Protein AF-A0AAD7U095-F1 (afdb_monomer)

Mean predicted aligned error: 18.71 Å

Secondary structure (DSSP, 8-state):
--------------------------------TTHHHHHHHHHHHHHHHHHHHHT--S------S-HHHHHHHHHHHHHHHHHIIIIIIHHHHHHHHHHHHHTTTTSTTHHHHHHHHT---HHHHHHHHHHHHHHHHHHHHHHHHHHTT-

Foldseek 3Di:
DDDDDDDDDDDDDDDDDDDDDDPDDDDDDPPPPCPVVVVVVVVVVVVVVVVLCVVPVDDPDDDPDDPVVSVVVVVVVVVVVCCCVVPVPVCVVCVVVCVCVVLVCVPPCNVVSVCVVPDDDPVVVVVVVVVVVVVVVVVVVVVVVVVVVD

Structure (mmC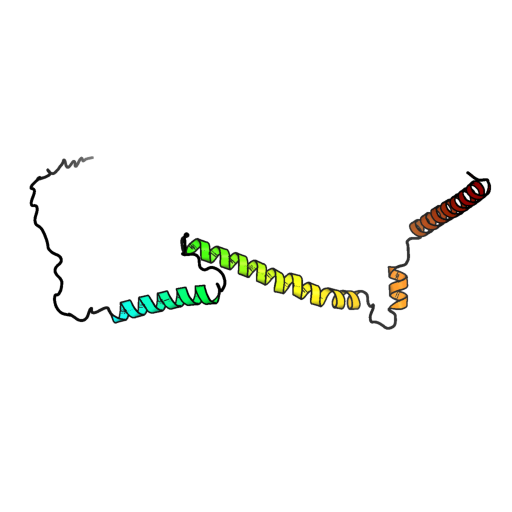IF, N/CA/C/O backbone):
data_AF-A0AAD7U095-F1
#
_entry.id   AF-A0AAD7U095-F1
#
loop_
_atom_site.group_PDB
_atom_site.id
_atom_site.type_symbol
_atom_site.label_atom_id
_atom_site.label_alt_id
_atom_site.label_comp_id
_atom_site.label_asym_id
_atom_site.label_entity_id
_atom_site.label_seq_id
_atom_site.pdbx_PDB_ins_code
_atom_site.Cartn_x
_atom_site.Cartn_y
_atom_site.Cartn_z
_atom_site.occupancy
_atom_site.B_iso_or_equiv
_atom_site.auth_seq_id
_atom_site.auth_comp_id
_atom_site.auth_asym_id
_atom_site.auth_atom_id
_atom_site.pdbx_PDB_model_num
ATOM 1 N N . MET A 1 1 ? 81.884 6.660 -28.054 1.00 41.03 1 MET A N 1
ATOM 2 C CA . MET A 1 1 ? 81.226 6.129 -29.265 1.00 41.03 1 MET A CA 1
ATOM 3 C C . MET A 1 1 ? 80.134 7.134 -29.591 1.00 41.03 1 MET A C 1
ATOM 5 O O . MET A 1 1 ? 79.245 7.294 -28.772 1.00 41.03 1 MET A O 1
ATOM 9 N N . SER A 1 2 ? 80.414 8.108 -30.464 1.00 39.69 2 SER A N 1
ATOM 10 C CA . SER A 1 2 ? 80.116 8.034 -31.914 1.00 39.69 2 SER A CA 1
ATOM 11 C C . SER A 1 2 ? 78.602 7.908 -32.127 1.00 39.69 2 SER A C 1
ATOM 13 O O . SER A 1 2 ? 78.025 6.976 -31.591 1.00 39.69 2 SER A O 1
ATOM 15 N N . SER A 1 3 ? 77.860 8.739 -32.852 1.00 39.06 3 SER A N 1
ATOM 16 C CA . SER A 1 3 ? 78.096 9.885 -33.742 1.00 39.06 3 SER A CA 1
ATOM 17 C C . SER A 1 3 ? 76.722 10.580 -33.873 1.00 39.06 3 SER A C 1
ATOM 19 O O . SER A 1 3 ? 75.703 9.901 -33.861 1.00 39.06 3 SER A O 1
ATOM 21 N N . SER A 1 4 ? 76.604 11.905 -33.773 1.00 41.06 4 SER A N 1
ATOM 22 C CA . SER A 1 4 ? 76.484 12.853 -34.899 1.00 41.06 4 SER A CA 1
ATOM 23 C C . SER A 1 4 ? 75.843 12.309 -36.185 1.00 41.06 4 SER A C 1
ATOM 25 O O . SER A 1 4 ? 76.449 11.482 -36.864 1.00 41.06 4 SER A O 1
ATOM 27 N N . LEU A 1 5 ? 74.683 12.865 -36.556 1.00 40.22 5 LEU A N 1
ATOM 28 C CA . LEU A 1 5 ? 74.339 13.180 -37.947 1.00 40.22 5 LEU A CA 1
ATOM 29 C C . LEU A 1 5 ? 73.278 14.290 -37.974 1.00 40.22 5 LEU A C 1
ATOM 31 O O . LEU A 1 5 ? 72.094 14.074 -37.734 1.00 40.22 5 LEU A O 1
ATOM 35 N N . ALA A 1 6 ? 73.771 15.503 -38.212 1.00 45.62 6 ALA A N 1
ATOM 36 C CA . ALA A 1 6 ? 73.001 16.666 -38.617 1.00 45.62 6 ALA A CA 1
ATOM 37 C C . ALA A 1 6 ? 72.476 16.489 -40.049 1.00 45.62 6 ALA A C 1
ATOM 39 O O . ALA A 1 6 ? 73.161 15.880 -40.869 1.00 45.62 6 ALA A O 1
ATOM 40 N N . LEU A 1 7 ? 71.342 17.112 -40.373 1.00 35.00 7 LEU A N 1
ATOM 41 C CA . LEU A 1 7 ? 71.114 17.636 -41.717 1.00 35.00 7 LEU A CA 1
ATOM 42 C C . LEU A 1 7 ? 70.319 18.947 -41.626 1.00 35.00 7 LEU A C 1
ATOM 44 O O . LEU A 1 7 ? 69.236 19.006 -41.050 1.00 35.00 7 LEU A O 1
ATOM 48 N N . GLU A 1 8 ? 70.948 19.987 -42.159 1.00 46.91 8 GLU A N 1
ATOM 49 C CA . GLU A 1 8 ? 70.484 21.365 -42.316 1.00 46.91 8 GLU A CA 1
ATOM 50 C C . GLU A 1 8 ? 69.604 21.517 -43.595 1.00 46.91 8 GLU A C 1
ATOM 52 O O . GLU A 1 8 ? 69.350 20.521 -44.281 1.00 46.91 8 GLU A O 1
ATOM 57 N N . PRO A 1 9 ? 69.078 22.722 -43.904 1.00 49.91 9 PRO A N 1
ATOM 58 C CA . PRO A 1 9 ? 67.786 22.944 -44.550 1.00 49.91 9 PRO A CA 1
ATOM 59 C C . PRO A 1 9 ? 67.842 22.994 -46.082 1.00 49.91 9 PRO A C 1
ATOM 61 O O . PRO A 1 9 ? 68.830 23.408 -46.683 1.00 49.91 9 PRO A O 1
ATOM 64 N N . ALA A 1 10 ? 66.714 22.668 -46.718 1.00 36.50 10 ALA A N 1
ATOM 65 C CA . ALA A 1 10 ? 66.513 22.840 -48.154 1.00 36.50 10 ALA A CA 1
ATOM 66 C C . ALA A 1 10 ? 65.409 23.876 -48.428 1.00 36.50 10 ALA A C 1
ATOM 68 O O . ALA A 1 10 ? 64.218 23.582 -48.425 1.00 36.50 10 ALA A O 1
ATOM 69 N N . THR A 1 11 ? 65.860 25.117 -48.602 1.00 36.38 11 THR A N 1
ATOM 70 C CA . THR A 1 11 ? 65.559 26.020 -49.724 1.00 36.38 11 THR A CA 1
ATOM 71 C C . THR A 1 11 ? 64.181 25.912 -50.393 1.00 36.38 11 THR A C 1
ATOM 73 O O . THR A 1 11 ? 63.912 25.010 -51.183 1.00 36.38 11 THR A O 1
ATOM 76 N N . ALA A 1 12 ? 63.359 26.942 -50.187 1.00 45.53 12 ALA A N 1
ATOM 77 C CA . ALA A 1 12 ? 62.222 27.261 -51.046 1.00 45.53 12 ALA A CA 1
ATOM 78 C C . ALA A 1 12 ? 62.678 27.784 -52.422 1.00 45.53 12 ALA A C 1
ATOM 80 O O . ALA A 1 12 ? 63.640 28.552 -52.494 1.00 45.53 12 ALA A O 1
ATOM 81 N N . PRO A 1 13 ? 61.908 27.519 -53.488 1.00 40.22 13 PRO A N 1
ATOM 82 C CA . PRO A 1 13 ? 61.787 28.458 -54.589 1.00 40.22 13 PRO A CA 1
ATOM 83 C C . PRO A 1 13 ? 60.356 29.005 -54.674 1.00 40.22 13 PRO A C 1
ATOM 85 O O . PRO A 1 13 ? 59.386 28.284 -54.892 1.00 40.22 13 PRO A O 1
ATOM 88 N N . SER A 1 14 ? 60.256 30.325 -54.527 1.00 41.84 14 SER A N 1
ATOM 89 C CA . SER A 1 14 ? 59.138 31.127 -55.017 1.00 41.84 14 SER A CA 1
ATOM 90 C C . SER A 1 14 ? 59.163 31.134 -56.548 1.00 41.84 14 SER A C 1
ATOM 92 O O . SER A 1 14 ? 60.175 31.510 -57.137 1.00 41.84 14 SER A O 1
ATOM 94 N N . ALA A 1 15 ? 58.058 30.751 -57.189 1.00 39.41 15 ALA A N 1
ATOM 95 C CA . ALA A 1 15 ? 57.738 31.170 -58.551 1.00 39.41 15 ALA A CA 1
ATOM 96 C C . ALA A 1 15 ? 56.224 31.076 -58.782 1.00 39.41 15 ALA A C 1
ATOM 98 O O . ALA A 1 15 ? 55.635 30.005 -58.905 1.00 39.41 15 ALA A O 1
ATOM 99 N N . SER A 1 16 ? 55.614 32.250 -58.828 1.00 47.84 16 SER A N 1
ATOM 100 C CA . SER A 1 16 ? 54.257 32.547 -59.261 1.00 47.84 16 SER A CA 1
ATOM 101 C C . SER A 1 16 ? 53.933 31.988 -60.650 1.00 47.84 16 SER A C 1
ATOM 103 O O . SER A 1 16 ? 54.620 32.292 -61.622 1.00 47.84 16 SER A O 1
ATOM 105 N N . LYS A 1 17 ? 52.805 31.277 -60.769 1.00 43.00 17 LYS A N 1
ATOM 106 C CA . LYS A 1 17 ? 51.984 31.242 -61.989 1.00 43.00 17 LYS A CA 1
ATOM 107 C C . LYS A 1 17 ? 50.509 31.232 -61.599 1.00 43.00 17 LYS A C 1
ATOM 109 O O . LYS A 1 17 ? 49.955 30.210 -61.215 1.00 43.00 17 LYS A O 1
ATOM 114 N N . THR A 1 18 ? 49.891 32.402 -61.705 1.00 49.12 18 THR A N 1
ATOM 115 C CA . THR A 1 18 ? 48.459 32.539 -61.974 1.00 49.12 18 THR A CA 1
ATOM 116 C C . THR A 1 18 ? 48.136 31.763 -63.243 1.00 49.12 18 THR A C 1
ATOM 118 O O . THR A 1 18 ? 48.700 32.067 -64.294 1.00 49.12 18 THR A O 1
ATOM 121 N N . LEU A 1 19 ? 47.259 30.772 -63.143 1.00 44.34 19 LEU A N 1
ATOM 122 C CA . LEU A 1 19 ? 46.620 30.149 -64.292 1.00 44.34 19 LEU A CA 1
ATOM 123 C C . LEU A 1 19 ? 45.206 29.758 -63.878 1.00 44.34 19 LEU A C 1
ATOM 125 O O . LEU A 1 19 ? 44.992 28.816 -63.118 1.00 44.34 19 LEU A O 1
ATOM 129 N N . ASP A 1 20 ? 44.271 30.564 -64.365 1.00 47.88 20 ASP A N 1
ATOM 130 C CA . ASP A 1 20 ? 42.849 30.286 -64.434 1.00 47.88 20 ASP A CA 1
ATOM 131 C C . ASP A 1 20 ? 42.610 28.862 -64.942 1.00 47.88 20 ASP A C 1
ATOM 133 O O . ASP A 1 20 ? 42.987 28.520 -66.065 1.00 47.88 20 ASP A O 1
ATOM 137 N N . VAL A 1 21 ? 41.950 28.031 -64.136 1.00 49.59 21 VAL A N 1
ATOM 138 C CA . VAL A 1 21 ? 41.346 26.794 -64.631 1.00 49.59 21 VAL A CA 1
ATOM 139 C C . VAL A 1 21 ? 39.851 26.911 -64.440 1.00 49.59 21 VAL A C 1
ATOM 141 O O . VAL A 1 21 ? 39.294 26.792 -63.350 1.00 49.59 21 VAL A O 1
ATOM 144 N N . ALA A 1 22 ? 39.245 27.231 -65.574 1.00 37.59 22 ALA A N 1
ATOM 145 C CA . ALA A 1 22 ? 37.835 27.195 -65.849 1.00 37.59 22 ALA A CA 1
ATOM 146 C C . ALA A 1 22 ? 37.158 25.965 -65.236 1.00 37.59 22 ALA A C 1
ATOM 148 O O . ALA A 1 22 ? 37.674 24.850 -65.265 1.00 37.59 22 ALA A O 1
ATOM 149 N N . ARG A 1 23 ? 35.931 26.200 -64.778 1.00 51.12 23 ARG A N 1
ATOM 150 C CA . ARG A 1 23 ? 34.860 25.220 -64.626 1.00 51.12 23 ARG A CA 1
ATOM 151 C C . ARG A 1 23 ? 34.755 24.372 -65.906 1.00 51.12 23 ARG A C 1
ATOM 153 O O . ARG A 1 23 ? 34.020 24.734 -66.823 1.00 51.12 23 ARG A O 1
ATOM 160 N N . SER A 1 24 ? 35.498 23.269 -65.987 1.00 41.22 24 SER A N 1
ATOM 161 C CA . SER A 1 24 ? 35.331 22.265 -67.033 1.00 41.22 24 SER A CA 1
ATOM 162 C C . SER A 1 24 ? 34.174 21.360 -66.644 1.00 41.22 24 SER A C 1
ATOM 164 O O . SER A 1 24 ? 34.289 20.350 -65.957 1.00 41.22 24 SER A O 1
ATOM 166 N N . SER A 1 25 ? 33.005 21.781 -67.101 1.00 48.66 25 SER A N 1
ATOM 167 C CA . SER A 1 25 ? 31.917 20.854 -67.353 1.00 48.66 25 SER A CA 1
ATOM 168 C C . SER A 1 25 ? 32.401 19.810 -68.369 1.00 48.66 25 SER A C 1
ATOM 170 O O . SER A 1 25 ? 33.034 20.167 -69.363 1.00 48.66 25 SER A O 1
ATOM 172 N N . THR A 1 26 ? 32.042 18.552 -68.110 1.00 49.00 26 THR A N 1
ATOM 173 C CA . THR A 1 26 ? 31.988 17.403 -69.032 1.00 49.00 26 THR A CA 1
ATOM 174 C C . THR A 1 26 ? 33.308 16.810 -69.547 1.00 49.00 26 THR A C 1
ATOM 176 O O . THR A 1 26 ? 33.847 17.241 -70.562 1.00 49.00 26 THR A O 1
ATOM 179 N N . SER A 1 27 ? 33.714 15.686 -68.943 1.00 44.59 27 SER A N 1
ATOM 180 C CA . SER A 1 27 ? 34.298 14.560 -69.679 1.00 44.59 27 SER A CA 1
ATOM 181 C C . SER A 1 27 ? 33.550 13.274 -69.326 1.00 44.59 27 SER A C 1
ATOM 183 O O . SER A 1 27 ? 33.427 12.923 -68.159 1.00 44.59 27 SER A O 1
ATOM 185 N N . ASN A 1 28 ? 33.031 12.648 -70.378 1.00 46.72 28 ASN A N 1
ATOM 186 C CA . ASN A 1 28 ? 32.304 11.387 -70.479 1.00 46.72 28 ASN A CA 1
ATOM 187 C C . ASN A 1 28 ? 32.603 10.303 -69.426 1.00 46.72 28 ASN A C 1
ATOM 189 O O . ASN A 1 28 ? 33.752 10.033 -69.086 1.00 46.72 28 ASN A O 1
ATOM 193 N N . SER A 1 29 ? 31.513 9.642 -69.037 1.00 52.78 29 SER A N 1
ATOM 194 C CA . SER A 1 29 ? 31.372 8.431 -68.230 1.00 52.78 29 SER A CA 1
ATOM 195 C C . SER A 1 29 ? 32.369 7.319 -68.586 1.00 52.78 29 SER A C 1
ATOM 197 O O . SER A 1 29 ? 32.155 6.551 -69.527 1.00 52.78 29 SER A O 1
ATOM 199 N N . ALA A 1 30 ? 33.421 7.174 -67.786 1.00 55.78 30 ALA A N 1
ATOM 200 C CA . ALA A 1 30 ? 33.684 5.845 -67.257 1.00 55.78 30 ALA A CA 1
ATOM 201 C C . ALA A 1 30 ? 32.601 5.639 -66.196 1.00 55.78 30 ALA A C 1
ATOM 203 O O . ALA A 1 30 ? 32.440 6.524 -65.358 1.00 55.78 30 ALA A O 1
ATOM 204 N N . GLU A 1 31 ? 31.802 4.575 -66.297 1.00 63.09 31 GLU A N 1
ATOM 205 C CA . GLU A 1 31 ? 30.924 4.167 -65.194 1.00 63.09 31 GLU A CA 1
ATOM 206 C C . GLU A 1 31 ? 31.764 4.238 -63.916 1.00 63.09 31 GLU A C 1
ATOM 208 O O . GLU A 1 31 ? 32.847 3.641 -63.870 1.00 63.09 31 GLU A O 1
ATOM 213 N N . ASP A 1 32 ? 31.362 5.081 -62.958 1.00 67.56 32 ASP A N 1
ATOM 214 C CA . ASP A 1 32 ? 32.109 5.219 -61.714 1.00 67.56 32 ASP A CA 1
ATOM 215 C C . ASP A 1 32 ? 32.081 3.818 -61.103 1.00 67.56 32 ASP A C 1
ATOM 217 O O . ASP A 1 32 ? 31.021 3.310 -60.746 1.00 67.56 32 ASP A O 1
ATOM 221 N N . ALA A 1 33 ? 33.226 3.130 -61.075 1.00 81.81 33 ALA A N 1
ATOM 222 C CA . ALA A 1 33 ? 33.281 1.689 -60.797 1.00 81.81 33 ALA A CA 1
ATOM 223 C C . ALA A 1 33 ? 32.724 1.309 -59.407 1.00 81.81 33 ALA A C 1
ATOM 225 O O . ALA A 1 33 ? 32.608 0.132 -59.078 1.00 81.81 33 ALA A O 1
ATOM 226 N N . TYR A 1 34 ? 32.394 2.321 -58.605 1.00 80.62 34 TYR A N 1
ATOM 227 C CA . TYR A 1 34 ? 31.908 2.258 -57.241 1.00 80.62 34 TYR A CA 1
ATOM 228 C C . TYR A 1 34 ? 30.522 2.906 -57.067 1.00 80.62 34 TYR A C 1
ATOM 230 O O . TYR A 1 34 ? 30.132 3.161 -55.929 1.00 80.62 34 TYR A O 1
ATOM 238 N N . GLU A 1 35 ? 29.763 3.188 -58.139 1.00 83.06 35 GLU A N 1
ATOM 239 C CA . GLU A 1 35 ? 28.387 3.717 -58.023 1.00 83.06 35 GLU A CA 1
ATOM 240 C C . GLU A 1 35 ? 27.515 2.814 -57.139 1.00 83.06 35 GLU A C 1
ATOM 242 O O . GLU A 1 35 ? 26.824 3.305 -56.245 1.00 83.06 35 GLU A O 1
ATOM 247 N N . ASP A 1 36 ? 27.624 1.496 -57.322 1.00 85.31 36 ASP A N 1
ATOM 248 C CA . ASP A 1 36 ? 26.886 0.502 -56.541 1.00 85.31 36 ASP A CA 1
ATOM 249 C C . ASP A 1 36 ? 27.294 0.506 -55.060 1.00 85.31 36 ASP A C 1
ATOM 251 O O . ASP A 1 36 ? 26.447 0.434 -54.167 1.00 85.31 36 ASP A O 1
ATOM 255 N N . GLU A 1 37 ? 28.591 0.643 -54.768 1.00 87.88 37 GLU A N 1
ATOM 256 C CA . GLU A 1 37 ? 29.088 0.725 -53.391 1.00 87.88 37 GLU A CA 1
ATOM 257 C C . GLU A 1 37 ? 28.654 2.031 -52.719 1.00 87.88 37 GLU A C 1
ATOM 259 O O . GLU A 1 37 ? 28.287 2.038 -51.542 1.00 87.88 37 GLU A O 1
ATOM 264 N N . LEU A 1 38 ? 28.637 3.139 -53.463 1.00 86.56 38 LEU A N 1
ATOM 265 C CA . LEU A 1 38 ? 28.182 4.436 -52.974 1.00 86.56 38 LEU A CA 1
ATOM 266 C C . LEU A 1 38 ? 26.671 4.429 -52.702 1.00 86.56 38 LEU A C 1
ATOM 268 O O . LEU A 1 38 ? 26.227 4.983 -51.693 1.00 86.56 38 LEU A O 1
ATOM 272 N N . ALA A 1 39 ? 25.892 3.761 -53.555 1.00 85.06 39 ALA A N 1
ATOM 273 C CA . ALA A 1 39 ? 24.467 3.535 -53.353 1.00 85.06 39 ALA A CA 1
ATOM 274 C C . ALA A 1 39 ? 24.212 2.668 -52.112 1.00 85.06 39 ALA A C 1
ATOM 276 O O . ALA A 1 39 ? 23.377 3.032 -51.283 1.00 85.06 39 ALA A O 1
ATOM 277 N N . LEU A 1 40 ? 24.990 1.598 -51.916 1.00 87.75 40 LEU A N 1
ATOM 278 C CA . LEU A 1 40 ? 24.922 0.761 -50.717 1.00 87.75 40 LEU A CA 1
ATOM 279 C C . LEU A 1 40 ? 25.278 1.563 -49.458 1.00 87.75 40 LEU A C 1
ATOM 281 O O . LEU A 1 40 ? 24.569 1.499 -48.458 1.00 87.75 40 LEU A O 1
ATOM 285 N N . MET A 1 41 ? 26.345 2.365 -49.486 1.00 84.94 41 MET A N 1
ATOM 286 C CA . MET A 1 41 ? 26.712 3.222 -48.354 1.00 84.94 41 MET A CA 1
ATOM 287 C C . MET A 1 41 ? 25.630 4.267 -48.052 1.00 84.94 41 MET A C 1
ATOM 289 O O . MET A 1 41 ? 25.369 4.555 -46.881 1.00 84.94 41 MET A O 1
ATOM 293 N N . ALA A 1 42 ? 24.972 4.812 -49.078 1.00 79.75 42 ALA A N 1
ATOM 294 C CA . ALA A 1 42 ? 23.840 5.718 -48.920 1.00 79.75 42 ALA A CA 1
ATOM 295 C C . ALA A 1 42 ? 22.609 5.008 -48.336 1.00 79.75 42 ALA A C 1
ATOM 297 O O . ALA A 1 42 ? 21.954 5.569 -47.459 1.00 79.75 42 ALA A O 1
ATOM 298 N N . GLU A 1 43 ? 22.324 3.776 -48.755 1.00 84.19 43 GLU A N 1
ATOM 299 C CA . GLU A 1 43 ? 21.231 2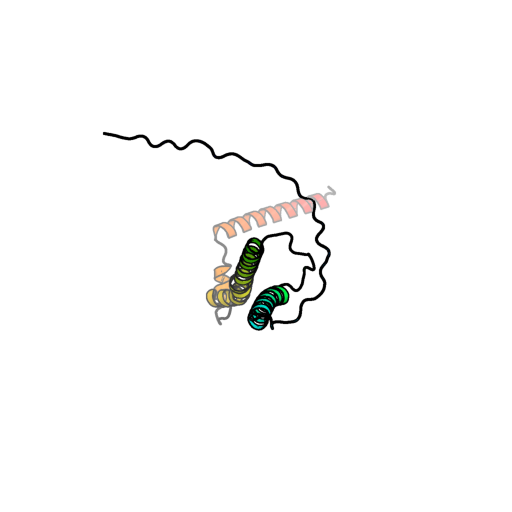.953 -48.233 1.00 84.19 43 GLU A CA 1
ATOM 300 C C . GLU A 1 43 ? 21.473 2.543 -46.779 1.00 84.19 43 GLU A C 1
ATOM 302 O O . GLU A 1 43 ? 20.598 2.725 -45.937 1.00 84.19 43 GLU A O 1
ATOM 307 N N . VAL A 1 44 ? 22.676 2.073 -46.445 1.00 81.62 44 VAL A N 1
ATOM 308 C CA . VAL A 1 44 ? 23.078 1.739 -45.072 1.00 81.62 44 VAL A CA 1
ATOM 309 C C . VAL A 1 44 ? 22.947 2.972 -44.178 1.00 81.62 44 VAL A C 1
ATOM 311 O O . VAL A 1 44 ? 22.376 2.899 -43.088 1.00 81.62 44 VAL A O 1
ATOM 314 N N . ARG A 1 45 ? 23.408 4.136 -44.653 1.00 80.00 45 ARG A N 1
ATOM 315 C CA . ARG A 1 45 ? 23.266 5.400 -43.924 1.00 80.00 45 ARG A CA 1
ATOM 316 C C . ARG A 1 45 ? 21.801 5.797 -43.757 1.00 80.00 45 ARG A C 1
ATOM 318 O O . ARG A 1 45 ? 21.398 6.146 -42.651 1.00 80.00 45 ARG A O 1
ATOM 325 N N . ALA A 1 46 ? 20.995 5.670 -44.809 1.00 73.81 46 ALA A N 1
ATOM 326 C CA . ALA A 1 46 ? 19.562 5.923 -44.759 1.00 73.81 46 ALA A CA 1
ATOM 327 C C . ALA A 1 46 ? 18.845 4.961 -43.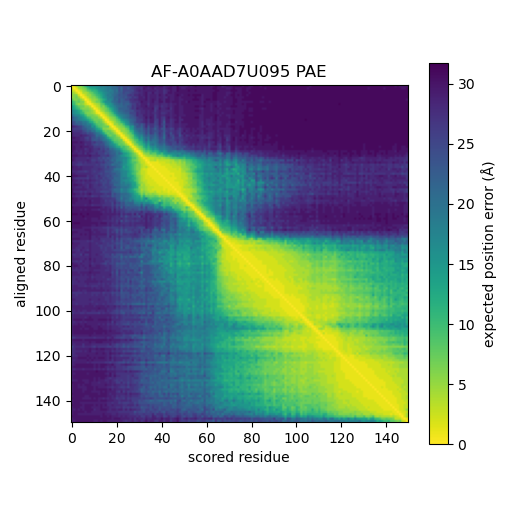804 1.00 73.81 46 ALA A C 1
ATOM 329 O O . ALA A 1 46 ? 17.976 5.406 -43.068 1.00 73.81 46 ALA A O 1
ATOM 330 N N . TYR A 1 47 ? 19.221 3.681 -43.749 1.00 76.81 47 TYR A N 1
ATOM 331 C CA . TYR A 1 47 ? 18.660 2.691 -42.828 1.00 76.81 47 TYR A CA 1
ATOM 332 C C . TYR A 1 47 ? 18.925 3.065 -41.369 1.00 76.81 47 TYR A C 1
ATOM 334 O O . TYR A 1 47 ? 18.003 3.048 -40.554 1.00 76.81 47 TYR A O 1
ATOM 342 N N . PHE A 1 48 ? 20.152 3.469 -41.032 1.00 70.00 48 PHE A N 1
ATOM 343 C CA . PHE A 1 48 ? 20.469 3.939 -39.683 1.00 70.00 48 PHE A CA 1
ATOM 344 C C . PHE A 1 48 ? 19.782 5.277 -39.358 1.00 70.00 48 PHE A C 1
ATOM 346 O O . PHE A 1 48 ? 19.277 5.449 -38.246 1.00 70.00 48 PHE A O 1
ATOM 353 N N . ASP A 1 49 ? 19.655 6.183 -40.331 1.00 67.19 49 ASP A N 1
ATOM 354 C CA . ASP A 1 49 ? 18.919 7.442 -40.175 1.00 67.19 49 ASP A CA 1
ATOM 355 C C . ASP A 1 49 ? 17.406 7.208 -39.993 1.00 67.19 49 ASP A C 1
ATOM 357 O O . ASP A 1 49 ? 16.790 7.806 -39.108 1.00 67.19 49 ASP A O 1
ATOM 361 N N . LEU A 1 50 ? 16.797 6.308 -40.770 1.00 60.06 50 LEU A N 1
ATOM 362 C CA . LEU A 1 50 ? 15.388 5.912 -40.672 1.00 60.06 50 LEU A CA 1
ATOM 363 C C . LEU A 1 50 ? 15.110 5.148 -39.382 1.00 60.06 50 LEU A C 1
ATOM 365 O O . LEU A 1 50 ? 14.152 5.482 -38.693 1.00 60.06 50 LEU A O 1
ATOM 369 N N . SER A 1 51 ? 15.961 4.196 -39.006 1.00 59.06 51 SER A N 1
ATOM 370 C CA . SER A 1 51 ? 15.884 3.498 -37.719 1.00 59.06 51 SER A CA 1
ATOM 371 C C . SER A 1 51 ? 15.930 4.496 -36.555 1.00 59.06 51 SER A C 1
ATOM 373 O O . SER A 1 51 ? 15.126 4.433 -35.621 1.00 59.06 51 SER A O 1
ATOM 375 N N . SER A 1 52 ? 16.774 5.528 -36.667 1.00 54.75 52 SER A N 1
ATOM 376 C CA . SER A 1 52 ? 16.810 6.607 -35.683 1.00 54.75 52 SER A CA 1
ATOM 377 C C . SER A 1 52 ? 15.561 7.512 -35.715 1.00 54.75 52 SER A C 1
ATOM 379 O O . SER A 1 52 ? 15.137 7.985 -34.659 1.00 54.75 52 SER A O 1
ATOM 381 N N . ARG A 1 53 ? 14.927 7.726 -36.878 1.00 50.53 53 ARG A N 1
ATOM 382 C CA . ARG A 1 53 ? 13.696 8.531 -37.036 1.00 50.53 53 ARG A CA 1
ATOM 383 C C . ARG A 1 53 ? 12.426 7.811 -36.596 1.00 50.53 53 ARG A C 1
ATOM 385 O O . ARG A 1 53 ? 11.571 8.447 -35.993 1.00 50.53 53 ARG A O 1
ATOM 392 N N . VAL A 1 54 ? 12.304 6.510 -36.849 1.00 52.88 54 VAL A N 1
ATOM 393 C CA . VAL A 1 54 ? 11.127 5.706 -36.472 1.00 52.88 54 VAL A CA 1
ATOM 394 C C . VAL A 1 54 ? 10.983 5.627 -34.949 1.00 52.88 54 VAL A C 1
ATOM 396 O O . VAL A 1 54 ? 9.870 5.606 -34.436 1.00 52.88 54 VAL A O 1
ATOM 399 N N . SER A 1 55 ? 12.094 5.699 -34.2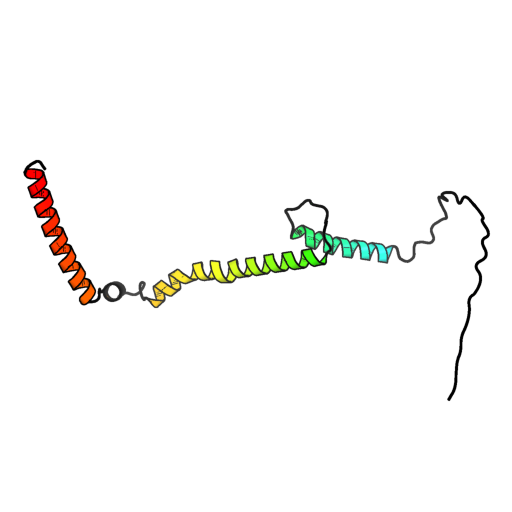12 1.00 53.53 55 SER A N 1
ATOM 400 C CA . SER A 1 55 ? 12.086 5.814 -32.748 1.00 53.53 55 SER A CA 1
ATOM 401 C C . SER A 1 55 ? 12.008 7.267 -32.231 1.00 53.53 55 SER A C 1
ATOM 403 O O . SER A 1 55 ? 11.835 7.474 -31.034 1.00 53.53 55 SER A O 1
ATOM 405 N N . GLY A 1 56 ? 12.111 8.277 -33.100 1.00 52.56 56 GLY A N 1
ATOM 406 C CA . GLY A 1 56 ? 12.160 9.699 -32.746 1.00 52.56 56 GLY A CA 1
ATOM 407 C C . GLY A 1 56 ? 11.018 10.498 -33.369 1.00 52.56 56 GLY A C 1
ATOM 408 O O . GLY A 1 56 ? 11.265 11.456 -34.098 1.00 52.56 56 GLY A O 1
ATOM 409 N N . SER A 1 57 ? 9.764 10.128 -33.093 1.00 45.81 57 SER A N 1
ATOM 410 C CA . SER A 1 57 ? 8.585 10.811 -33.651 1.00 45.81 57 SER A CA 1
ATOM 411 C C . SER A 1 57 ? 8.354 12.242 -33.130 1.00 45.81 57 SER A C 1
ATOM 413 O O . SER A 1 57 ? 7.354 12.840 -33.513 1.00 45.81 57 SER A O 1
ATOM 415 N N . MET A 1 58 ? 9.238 12.848 -32.325 1.00 46.75 58 MET A N 1
ATOM 416 C CA . MET A 1 58 ? 9.139 14.273 -31.967 1.00 46.75 58 MET A CA 1
ATOM 417 C C . MET A 1 58 ? 10.515 14.947 -31.783 1.00 46.75 58 MET A C 1
ATOM 419 O O . MET A 1 58 ? 10.935 15.179 -30.659 1.00 46.75 58 MET A O 1
ATOM 423 N N . CYS A 1 59 ? 11.208 15.319 -32.868 1.00 45.78 59 CYS A N 1
ATOM 424 C CA . CYS A 1 59 ? 11.976 16.581 -32.935 1.00 45.78 59 CYS A CA 1
ATOM 425 C C . CYS A 1 59 ? 12.491 16.874 -34.361 1.00 45.78 59 CYS A C 1
ATOM 427 O O . CYS A 1 59 ? 13.442 16.273 -34.852 1.00 45.78 59 CYS A O 1
ATOM 429 N N . ASN A 1 60 ? 11.898 17.871 -35.026 1.00 46.50 60 ASN A N 1
ATOM 430 C CA . ASN A 1 60 ? 12.395 18.435 -36.290 1.00 46.50 60 ASN A CA 1
ATOM 431 C C . ASN A 1 60 ? 13.521 19.454 -36.037 1.00 46.50 60 ASN A C 1
ATOM 433 O O . ASN A 1 60 ? 13.419 20.615 -36.430 1.00 46.50 60 ASN A O 1
ATOM 437 N N . VAL A 1 61 ? 14.588 19.049 -35.346 1.00 56.00 61 VAL A N 1
ATOM 438 C CA . VAL A 1 61 ? 15.760 19.908 -35.126 1.00 56.00 61 VAL A CA 1
ATOM 439 C C . VAL A 1 61 ? 16.972 19.237 -35.759 1.00 56.00 61 VAL A C 1
ATOM 441 O O . VAL A 1 61 ? 17.325 18.110 -35.416 1.00 56.00 61 VAL A O 1
ATOM 444 N N . ALA A 1 62 ? 17.591 19.929 -36.720 1.00 54.69 62 ALA A N 1
ATOM 445 C CA . ALA A 1 62 ? 18.856 19.521 -37.322 1.00 54.69 62 ALA A CA 1
ATOM 446 C C . ALA A 1 62 ? 19.882 19.170 -36.220 1.00 54.69 62 ALA A C 1
ATOM 448 O O . ALA A 1 62 ? 19.944 19.885 -35.214 1.00 54.69 62 ALA A O 1
ATOM 449 N N . PRO A 1 63 ? 20.667 18.085 -36.364 1.00 57.03 63 PRO A N 1
ATOM 450 C CA . PRO A 1 63 ? 21.542 17.622 -35.296 1.00 57.03 63 PRO A CA 1
ATOM 451 C C . PRO A 1 63 ? 22.640 18.662 -35.050 1.00 57.03 63 PRO A C 1
ATOM 453 O O . PRO A 1 63 ? 23.484 18.897 -35.909 1.00 57.03 63 PRO A O 1
ATOM 456 N N . LYS A 1 64 ? 22.610 19.301 -33.875 1.00 58.97 64 LYS A N 1
ATOM 457 C CA . LYS A 1 64 ? 23.671 20.208 -33.403 1.00 58.97 64 LYS A CA 1
ATOM 458 C C . LYS A 1 64 ? 24.801 19.479 -32.661 1.00 58.97 64 LYS A C 1
ATOM 460 O O . LYS A 1 64 ? 25.771 20.122 -32.283 1.00 58.97 64 LYS A O 1
ATOM 465 N N . TYR A 1 65 ? 24.681 18.163 -32.478 1.00 54.47 65 TYR A N 1
ATOM 466 C CA . TYR A 1 65 ? 25.560 17.358 -31.630 1.00 54.47 65 TYR A CA 1
ATOM 467 C C . TYR A 1 65 ? 25.997 16.075 -32.341 1.00 54.47 65 TYR A C 1
ATOM 469 O O . TYR A 1 65 ? 25.273 15.549 -33.194 1.00 54.47 65 TYR A O 1
ATOM 477 N N . SER A 1 66 ? 27.207 15.613 -32.016 1.00 57.41 66 SER A N 1
ATOM 478 C CA . SER A 1 66 ? 27.827 14.398 -32.547 1.00 57.41 66 SER A CA 1
ATOM 479 C C . SER A 1 66 ? 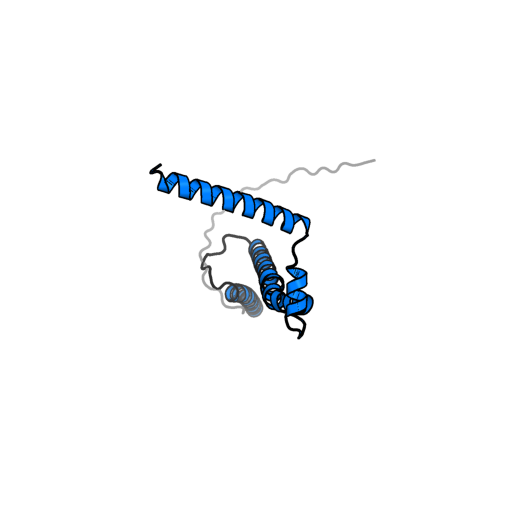26.963 13.162 -32.264 1.00 57.41 66 SER A C 1
ATOM 481 O O . SER A 1 66 ? 26.217 13.099 -31.289 1.00 57.41 66 SER A O 1
ATOM 483 N N . THR A 1 67 ? 27.050 12.157 -33.136 1.00 60.22 67 THR A N 1
ATOM 484 C CA . THR A 1 67 ? 26.255 10.914 -33.092 1.00 60.22 67 THR A CA 1
ATOM 485 C C . THR A 1 67 ? 26.338 10.145 -31.766 1.00 60.22 67 THR A C 1
ATOM 487 O O . THR A 1 67 ? 25.404 9.416 -31.447 1.00 60.22 67 THR A O 1
ATOM 490 N N . ASP A 1 68 ? 27.405 10.347 -30.991 1.00 61.81 68 ASP A N 1
ATOM 491 C CA . ASP A 1 68 ? 27.683 9.672 -29.715 1.00 61.81 68 ASP A CA 1
ATOM 492 C C . ASP A 1 68 ? 26.752 10.126 -28.568 1.00 61.81 68 ASP A C 1
ATOM 494 O O . ASP A 1 68 ? 26.224 9.321 -27.797 1.00 61.81 68 ASP A O 1
ATOM 498 N N . GLU A 1 69 ? 26.427 11.421 -28.513 1.00 67.31 69 GLU A N 1
ATOM 499 C CA . GLU A 1 69 ? 25.549 11.984 -27.476 1.00 67.31 69 GLU A CA 1
ATOM 500 C C . GLU A 1 69 ? 24.102 11.477 -27.614 1.00 67.31 69 GLU A C 1
ATOM 502 O O . GLU A 1 69 ? 23.391 11.248 -26.634 1.00 67.31 69 GLU A O 1
ATOM 507 N N . ARG A 1 70 ? 23.671 11.209 -28.853 1.00 68.00 70 ARG A N 1
ATOM 508 C CA . ARG A 1 70 ? 22.318 10.725 -29.151 1.00 68.00 70 ARG A CA 1
ATOM 509 C C . ARG A 1 70 ? 22.114 9.257 -28.758 1.00 68.00 70 ARG A C 1
ATOM 511 O O . ARG A 1 70 ? 20.999 8.891 -28.386 1.00 68.00 70 ARG A O 1
ATOM 518 N N . SER A 1 71 ? 23.146 8.414 -28.832 1.00 76.38 71 SER A N 1
ATOM 519 C CA . SER A 1 71 ? 23.081 7.026 -28.342 1.00 76.38 71 SER A CA 1
ATOM 520 C C . SER A 1 71 ? 22.949 6.957 -26.825 1.00 76.38 71 SER A C 1
ATOM 522 O O . SER A 1 71 ? 22.168 6.152 -26.321 1.00 76.38 71 SER A O 1
ATOM 524 N N . TYR A 1 72 ? 23.654 7.831 -26.106 1.00 82.56 72 TYR A N 1
ATOM 525 C CA . TYR A 1 72 ? 23.570 7.902 -24.651 1.00 82.56 72 TYR A CA 1
ATOM 526 C C . TYR A 1 72 ? 22.169 8.311 -24.177 1.00 82.56 72 TYR A C 1
ATOM 528 O O . TYR A 1 72 ? 21.614 7.667 -23.290 1.00 82.56 72 TYR A O 1
ATOM 536 N N . GLN A 1 73 ? 21.549 9.309 -24.817 1.00 85.88 73 GLN A N 1
ATOM 537 C CA . GLN A 1 73 ? 20.190 9.722 -24.453 1.00 85.88 73 GLN A CA 1
ATOM 538 C C . GLN A 1 73 ? 19.171 8.588 -24.632 1.00 85.88 73 GLN A C 1
ATOM 540 O O . GLN A 1 73 ? 18.379 8.334 -23.734 1.00 85.88 73 GLN A O 1
ATOM 545 N N . ARG A 1 74 ? 19.240 7.845 -25.747 1.00 84.00 74 ARG A N 1
ATOM 546 C CA . ARG A 1 74 ? 18.364 6.681 -25.974 1.00 84.00 74 ARG A CA 1
ATOM 547 C C . ARG A 1 74 ? 18.544 5.623 -24.900 1.00 84.00 74 ARG A C 1
ATOM 549 O O . ARG A 1 74 ? 17.568 5.049 -24.445 1.00 84.00 74 ARG A O 1
ATOM 556 N N . PHE A 1 75 ? 19.788 5.353 -24.514 1.00 88.56 75 PHE A N 1
ATOM 557 C CA . PHE A 1 75 ? 20.074 4.403 -23.449 1.00 88.56 75 PHE A CA 1
ATOM 558 C C . PHE A 1 75 ? 19.421 4.834 -22.132 1.00 88.56 75 PHE A C 1
ATOM 560 O O . PHE A 1 75 ? 18.766 4.016 -21.494 1.00 88.56 75 PHE A O 1
ATOM 567 N N . VAL A 1 76 ? 19.545 6.111 -21.762 1.00 92.00 76 VAL A N 1
ATOM 568 C CA . VAL A 1 76 ? 18.885 6.652 -20.568 1.00 92.00 76 VAL A CA 1
ATOM 569 C C . VAL A 1 76 ? 17.369 6.491 -20.669 1.00 92.00 76 VAL A C 1
ATOM 571 O O . VAL A 1 76 ? 16.779 5.952 -19.738 1.00 92.00 76 VAL A O 1
ATOM 574 N N . ASP A 1 77 ? 16.765 6.861 -21.802 1.00 91.75 77 ASP A N 1
ATOM 575 C CA . ASP A 1 77 ? 15.317 6.760 -22.019 1.00 91.75 77 ASP A CA 1
ATOM 576 C C . ASP A 1 77 ? 14.820 5.302 -21.953 1.00 91.75 77 ASP A C 1
ATOM 578 O O . ASP A 1 77 ? 13.788 5.017 -21.350 1.00 91.75 77 ASP A O 1
ATOM 582 N N . TYR A 1 78 ? 15.565 4.351 -22.528 1.00 94.38 78 TYR A N 1
ATOM 583 C CA . TYR A 1 78 ? 15.213 2.930 -22.472 1.00 94.38 78 TYR A CA 1
ATOM 584 C C . TYR A 1 78 ? 15.351 2.351 -21.069 1.00 94.38 78 TYR A C 1
ATOM 586 O O . TYR A 1 78 ? 14.516 1.549 -20.656 1.00 94.38 78 TYR A O 1
ATOM 594 N N . VAL A 1 79 ? 16.397 2.730 -20.333 1.00 95.25 79 VAL A N 1
ATOM 595 C CA . VAL A 1 79 ? 16.605 2.243 -18.966 1.00 95.25 79 VAL A CA 1
ATOM 596 C C . VAL A 1 79 ? 15.520 2.782 -18.042 1.00 95.25 79 VAL A C 1
ATOM 598 O O . VAL A 1 79 ? 14.959 2.005 -17.273 1.00 95.25 79 VAL A O 1
ATOM 601 N N . THR A 1 80 ? 15.183 4.071 -18.122 1.00 95.94 80 THR A N 1
ATOM 602 C CA . THR A 1 80 ? 14.104 4.640 -17.303 1.00 95.94 80 THR A CA 1
ATOM 603 C C . THR A 1 80 ? 12.757 4.023 -17.659 1.00 95.94 80 THR A C 1
ATOM 605 O O . THR A 1 80 ? 12.045 3.590 -16.758 1.00 95.94 80 THR A O 1
ATOM 608 N N . GLN A 1 81 ? 12.450 3.856 -18.948 1.00 95.44 81 GLN A N 1
ATOM 609 C CA . GLN A 1 81 ? 11.215 3.199 -19.379 1.00 95.44 81 GLN A CA 1
ATOM 610 C C . GLN A 1 81 ? 11.129 1.740 -18.903 1.00 95.44 81 GLN A C 1
ATOM 612 O O . GLN A 1 81 ? 10.081 1.307 -18.429 1.00 95.44 81 GLN A O 1
ATOM 617 N N . ALA A 1 82 ? 12.224 0.982 -18.997 1.00 95.94 82 ALA A N 1
ATOM 618 C CA . ALA A 1 82 ? 12.265 -0.403 -18.535 1.00 95.94 82 ALA A CA 1
ATOM 619 C C . ALA A 1 82 ? 12.073 -0.506 -17.014 1.00 95.94 82 ALA A C 1
ATOM 621 O O . 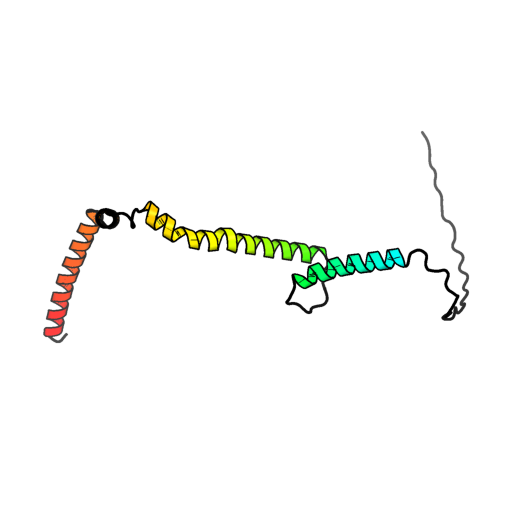ALA A 1 82 ? 11.432 -1.442 -16.536 1.00 95.94 82 ALA A O 1
ATOM 622 N N . ILE A 1 83 ? 12.609 0.451 -16.249 1.00 96.06 83 ILE A N 1
ATOM 623 C CA . ILE A 1 83 ? 12.377 0.535 -14.803 1.00 96.06 83 ILE A CA 1
ATOM 624 C C . ILE A 1 83 ? 10.898 0.815 -14.524 1.00 96.06 83 ILE A C 1
ATOM 626 O O . ILE A 1 83 ? 10.303 0.124 -13.700 1.00 96.06 83 ILE A O 1
ATOM 630 N N . ASP A 1 84 ? 10.286 1.774 -15.212 1.00 96.69 84 ASP A N 1
ATOM 631 C CA . ASP A 1 84 ? 8.879 2.113 -14.989 1.00 96.69 84 ASP A CA 1
ATOM 632 C C . ASP A 1 84 ? 7.961 0.914 -15.273 1.00 96.69 84 ASP A C 1
ATOM 634 O O . ASP A 1 84 ? 7.102 0.573 -14.458 1.00 96.69 84 ASP A O 1
ATOM 638 N N . GLU A 1 85 ? 8.179 0.212 -16.387 1.00 96.50 85 GLU A N 1
ATOM 639 C CA . GLU A 1 85 ? 7.377 -0.952 -16.766 1.00 96.50 85 GLU A CA 1
ATOM 640 C C . GLU A 1 85 ? 7.565 -2.134 -15.806 1.00 96.50 85 GLU A C 1
ATOM 642 O O . GLU A 1 85 ? 6.594 -2.665 -15.259 1.00 96.50 85 GLU A O 1
ATOM 647 N N . HIS A 1 86 ? 8.811 -2.555 -15.590 1.00 95.19 86 HIS A N 1
ATOM 648 C CA . HIS A 1 86 ? 9.097 -3.801 -14.880 1.00 95.19 86 HIS A CA 1
ATOM 649 C C . HIS A 1 86 ? 9.147 -3.656 -13.367 1.00 95.19 86 HIS A C 1
ATOM 651 O O . HIS A 1 86 ? 8.913 -4.639 -12.665 1.00 95.19 86 HIS A O 1
ATOM 657 N N . LEU A 1 87 ? 9.477 -2.472 -12.854 1.00 94.44 87 LEU A N 1
ATOM 658 C CA . LEU A 1 87 ? 9.473 -2.223 -11.423 1.00 94.44 87 LEU A CA 1
ATOM 659 C C . LEU A 1 87 ? 8.170 -1.560 -11.014 1.00 94.44 87 LEU A C 1
ATOM 661 O O . LEU A 1 87 ? 7.430 -2.174 -10.265 1.00 94.44 87 LEU A O 1
ATOM 665 N N . LEU A 1 88 ? 7.863 -0.347 -11.474 1.00 95.12 88 LEU A N 1
ATOM 666 C CA . LEU A 1 88 ? 6.741 0.410 -10.908 1.00 95.12 88 LEU A CA 1
ATOM 667 C C . LEU A 1 88 ? 5.388 -0.214 -11.254 1.00 95.12 88 LEU A C 1
ATOM 669 O O . LEU A 1 88 ? 4.647 -0.588 -10.345 1.00 95.12 88 LEU A O 1
ATOM 673 N N . TYR A 1 89 ? 5.078 -0.377 -12.540 1.00 96.19 89 TYR A N 1
ATOM 674 C CA . TYR A 1 89 ? 3.754 -0.844 -12.956 1.00 96.19 89 TYR A CA 1
ATOM 675 C C . TYR A 1 89 ? 3.530 -2.325 -12.661 1.00 96.19 89 TYR A C 1
ATOM 677 O O . TYR A 1 89 ? 2.467 -2.703 -12.165 1.00 96.19 89 TYR A O 1
ATOM 685 N N . ALA A 1 90 ? 4.532 -3.173 -12.899 1.00 96.06 90 ALA A N 1
ATOM 686 C CA . ALA A 1 90 ? 4.425 -4.587 -12.550 1.00 96.06 90 ALA A CA 1
ATOM 687 C C . ALA A 1 90 ? 4.318 -4.804 -11.028 1.00 96.06 90 ALA A C 1
ATOM 689 O O . ALA A 1 90 ? 3.556 -5.666 -10.578 1.00 96.06 90 ALA A O 1
ATOM 690 N N . PHE A 1 91 ? 5.031 -4.015 -10.217 1.00 95.88 91 PHE A N 1
ATOM 691 C CA . PHE A 1 91 ? 4.889 -4.069 -8.762 1.00 95.88 91 PHE A CA 1
ATOM 692 C C . PHE A 1 91 ? 3.517 -3.573 -8.318 1.00 95.88 91 PHE A C 1
ATOM 694 O O . PHE A 1 91 ? 2.857 -4.263 -7.551 1.00 95.88 91 PHE A O 1
ATOM 701 N N . GLU A 1 92 ? 3.041 -2.435 -8.824 1.00 95.88 92 GLU A N 1
ATOM 702 C CA . GLU A 1 92 ? 1.711 -1.906 -8.496 1.00 95.88 92 GLU A CA 1
ATOM 703 C C . GLU A 1 92 ? 0.608 -2.928 -8.802 1.00 95.88 92 GLU A C 1
ATOM 705 O O . GLU A 1 92 ? -0.239 -3.206 -7.950 1.00 95.88 92 GLU A O 1
ATOM 710 N N . ALA A 1 93 ? 0.665 -3.555 -9.980 1.00 95.25 93 ALA A N 1
ATOM 711 C CA . ALA A 1 93 ? -0.309 -4.557 -10.404 1.00 95.25 93 ALA A CA 1
ATOM 712 C C . ALA A 1 93 ? -0.329 -5.808 -9.505 1.00 95.25 93 ALA A C 1
ATOM 714 O O . ALA A 1 93 ? -1.360 -6.473 -9.383 1.00 95.25 93 ALA A O 1
ATOM 715 N N . THR A 1 94 ? 0.797 -6.146 -8.872 1.00 96.69 94 THR A N 1
ATOM 716 C CA . THR A 1 94 ? 0.938 -7.354 -8.042 1.00 96.69 94 THR A CA 1
ATOM 717 C C . THR A 1 94 ? 0.835 -7.078 -6.541 1.00 96.69 94 THR A C 1
ATOM 719 O O . THR A 1 94 ? 0.470 -7.975 -5.777 1.00 96.69 94 THR A O 1
ATOM 722 N N . LEU A 1 95 ? 1.088 -5.847 -6.099 1.00 95.94 95 LEU A N 1
ATOM 723 C CA . LEU A 1 95 ? 1.178 -5.462 -4.691 1.00 95.94 95 LEU A CA 1
ATOM 724 C C . LEU A 1 95 ? -0.108 -5.759 -3.920 1.00 95.94 95 LEU A C 1
ATOM 726 O O . LEU A 1 95 ? -0.064 -6.369 -2.854 1.00 95.94 95 LEU A O 1
ATOM 730 N N . LEU A 1 96 ? -1.261 -5.344 -4.447 1.00 93.69 96 LEU A N 1
ATOM 731 C CA . LEU A 1 96 ? -2.524 -5.516 -3.730 1.00 93.69 96 LEU A CA 1
ATOM 732 C C . LEU A 1 96 ? -2.884 -6.996 -3.568 1.00 93.69 96 LEU A C 1
ATOM 734 O O . LEU A 1 96 ? -3.275 -7.414 -2.481 1.00 93.69 96 LEU A O 1
ATOM 738 N N . ASN A 1 97 ? -2.718 -7.785 -4.630 1.00 94.50 97 ASN A N 1
ATOM 739 C CA . ASN A 1 97 ? -3.043 -9.210 -4.615 1.00 94.50 97 ASN A CA 1
ATOM 740 C C . ASN A 1 97 ? -2.118 -9.973 -3.662 1.00 94.50 97 ASN A C 1
ATOM 742 O O . ASN A 1 97 ? -2.592 -10.700 -2.792 1.00 94.50 97 ASN A O 1
ATOM 746 N N . THR A 1 98 ? -0.808 -9.730 -3.751 1.00 95.25 98 THR A N 1
ATOM 747 C CA . THR A 1 98 ? 0.181 -10.361 -2.863 1.00 95.25 98 THR A CA 1
ATOM 748 C C . THR A 1 98 ? -0.032 -9.988 -1.398 1.00 95.25 98 THR A C 1
ATOM 750 O O . THR A 1 98 ? 0.075 -10.846 -0.523 1.00 95.25 98 THR A O 1
ATOM 753 N N . LEU A 1 99 ? -0.392 -8.735 -1.105 1.00 94.25 99 LEU A N 1
ATOM 754 C CA . LEU A 1 99 ? -0.696 -8.291 0.253 1.00 94.25 99 LEU A CA 1
ATOM 755 C C . LEU A 1 99 ? -2.010 -8.891 0.771 1.00 94.25 99 LEU A C 1
ATOM 757 O O . LEU A 1 99 ? -2.069 -9.327 1.920 1.00 94.25 99 LEU A O 1
ATOM 761 N N . ALA A 1 100 ? -3.049 -8.957 -0.065 1.00 92.38 100 ALA A N 1
ATOM 762 C CA . ALA A 1 100 ? -4.329 -9.561 0.295 1.00 92.38 100 ALA A CA 1
ATOM 763 C C . ALA A 1 100 ? -4.192 -11.061 0.598 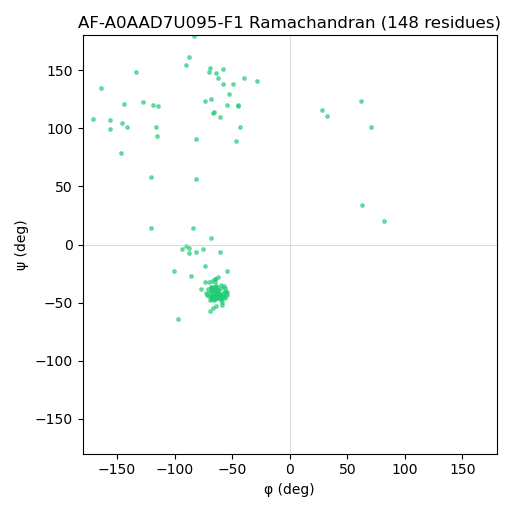1.00 92.38 100 ALA A C 1
ATOM 765 O O . ALA A 1 100 ? -4.759 -11.543 1.581 1.00 92.38 100 ALA A O 1
ATOM 766 N N . GLU A 1 101 ? -3.403 -11.782 -0.198 1.00 93.12 101 GLU A N 1
ATOM 767 C CA . GLU A 1 101 ? -3.081 -13.193 0.022 1.00 93.12 101 GLU A CA 1
ATOM 768 C C . GLU A 1 101 ? -2.184 -13.387 1.251 1.00 93.12 101 GLU A C 1
ATOM 770 O O . GLU A 1 101 ? -2.497 -14.202 2.119 1.00 93.12 101 GLU A O 1
ATOM 775 N N . GLY A 1 102 ? -1.109 -12.603 1.381 1.00 91.62 102 GLY A N 1
ATOM 776 C CA . GLY A 1 102 ? -0.148 -12.711 2.482 1.00 91.62 102 GLY A CA 1
ATOM 777 C C . GLY A 1 102 ? -0.744 -12.383 3.853 1.00 91.62 102 GLY A C 1
ATOM 778 O O . GLY A 1 102 ? -0.427 -13.039 4.845 1.00 91.62 102 GLY A O 1
ATOM 779 N N . LEU A 1 103 ? -1.658 -11.412 3.916 1.00 92.25 103 LEU A N 1
ATOM 780 C CA . LEU A 1 103 ? -2.429 -11.094 5.124 1.00 92.25 103 LEU A CA 1
ATOM 781 C C . LEU A 1 103 ? -3.640 -12.025 5.317 1.00 92.25 103 LEU A C 1
ATOM 783 O O . LEU A 1 103 ? -4.315 -11.959 6.344 1.00 92.25 103 LEU A O 1
ATOM 787 N N . GLY A 1 104 ? -3.934 -12.900 4.352 1.00 91.69 104 GLY A N 1
ATOM 788 C CA . GLY A 1 104 ? -5.063 -13.826 4.410 1.00 91.69 104 GLY A CA 1
ATOM 789 C C . GLY A 1 104 ? -6.423 -13.126 4.467 1.00 91.69 104 GLY A C 1
ATOM 790 O O . GLY A 1 104 ? -7.334 -13.630 5.125 1.00 91.69 104 GLY A O 1
ATOM 791 N N . LEU A 1 105 ? -6.558 -11.971 3.808 1.00 89.00 105 LEU A N 1
ATOM 792 C CA . LEU A 1 105 ? -7.785 -11.161 3.781 1.00 89.00 105 LEU A CA 1
ATOM 793 C C . LEU A 1 105 ? -8.883 -11.771 2.899 1.00 89.00 105 LEU A C 1
ATOM 795 O O . LEU A 1 105 ? -10.049 -11.417 3.037 1.00 89.00 105 LEU A O 1
ATOM 799 N N . THR A 1 106 ? -8.517 -12.684 2.002 1.00 87.25 106 THR A N 1
ATOM 800 C CA . THR A 1 106 ? -9.433 -13.401 1.100 1.00 87.25 106 THR A CA 1
ATOM 801 C C . THR A 1 106 ? -9.900 -14.752 1.651 1.00 87.25 106 THR A C 1
ATOM 803 O O . THR A 1 106 ? -10.720 -15.418 1.025 1.00 87.25 106 THR A O 1
ATOM 806 N N . ALA A 1 107 ? -9.393 -15.177 2.811 1.00 88.56 107 ALA A N 1
ATOM 807 C CA . ALA A 1 107 ? -9.718 -16.466 3.416 1.00 88.56 107 ALA A CA 1
ATOM 808 C C . ALA A 1 107 ? -10.969 -16.400 4.314 1.00 88.56 107 ALA A C 1
ATOM 810 O O . ALA A 1 107 ? -11.332 -15.335 4.804 1.00 88.56 107 ALA A O 1
ATOM 811 N N . GLU A 1 108 ? -11.592 -17.546 4.606 1.00 87.81 108 GLU A N 1
ATOM 812 C CA . GLU A 1 108 ? -12.820 -17.616 5.426 1.00 87.81 108 GLU A CA 1
ATOM 813 C C . GLU A 1 108 ? -12.645 -16.988 6.828 1.00 87.81 108 GLU A C 1
ATOM 815 O O . GLU A 1 108 ? -13.523 -16.276 7.310 1.00 87.81 108 GLU A O 1
ATOM 820 N N . ASP A 1 109 ? -11.460 -17.139 7.434 1.00 89.12 109 ASP A N 1
ATOM 821 C CA . ASP A 1 109 ? -11.097 -16.534 8.728 1.00 89.12 109 ASP A CA 1
ATOM 822 C C . ASP A 1 109 ? -10.590 -15.075 8.638 1.00 89.12 109 ASP A C 1
ATOM 824 O O . ASP A 1 109 ? -9.969 -14.565 9.580 1.00 89.12 109 ASP A O 1
ATOM 828 N N . ALA A 1 110 ? -10.785 -14.381 7.512 1.00 90.56 110 ALA A N 1
ATOM 829 C CA . ALA A 1 110 ? -10.281 -13.017 7.309 1.00 90.56 110 ALA A CA 1
ATOM 830 C C . ALA A 1 110 ? -10.734 -12.055 8.417 1.00 90.56 110 ALA A C 1
ATOM 832 O O . ALA A 1 110 ? -9.927 -11.281 8.928 1.00 90.56 110 ALA A O 1
ATOM 833 N N . GLY A 1 111 ? -11.990 -12.153 8.866 1.00 91.00 111 GLY A N 1
ATOM 834 C CA . GLY A 1 111 ? -12.520 -11.300 9.935 1.00 91.00 111 GLY A CA 1
ATOM 835 C C . GLY A 1 111 ? -11.758 -11.442 11.257 1.00 91.00 111 GLY A C 1
ATOM 836 O O . GLY A 1 111 ? -11.391 -10.441 11.875 1.00 91.00 111 GLY A O 1
ATOM 837 N N . ALA A 1 112 ? -11.450 -12.676 11.667 1.00 92.19 112 ALA A N 1
ATOM 838 C CA . ALA A 1 112 ? -10.696 -12.940 12.892 1.00 92.19 112 ALA A CA 1
ATOM 839 C C . ALA A 1 112 ? -9.237 -12.462 12.787 1.00 92.19 112 ALA A C 1
ATOM 841 O O . ALA A 1 112 ? -8.681 -11.950 13.761 1.00 92.19 112 ALA A O 1
ATOM 842 N N . ARG A 1 113 ? -8.617 -12.583 11.607 1.00 90.62 113 ARG A N 1
ATOM 843 C CA . ARG A 1 113 ? -7.267 -12.061 11.342 1.00 90.62 113 ARG A CA 1
ATOM 844 C C . ARG A 1 113 ? -7.220 -10.539 11.343 1.00 90.62 113 ARG A C 1
ATOM 846 O O . ARG A 1 113 ? -6.376 -9.975 12.032 1.00 90.62 113 ARG A O 1
ATOM 853 N N . CYS A 1 114 ? -8.160 -9.877 10.674 1.00 92.69 114 CYS A N 1
ATOM 854 C CA . CYS A 1 114 ? -8.289 -8.421 10.702 1.00 92.69 114 CYS A CA 1
ATOM 855 C C . CYS A 1 114 ? -8.461 -7.899 12.129 1.00 92.69 114 CYS A C 1
ATOM 857 O O . CYS A 1 114 ? -7.785 -6.951 12.514 1.00 92.69 114 CYS A O 1
ATOM 859 N N . ALA A 1 115 ? -9.300 -8.550 12.940 1.00 92.75 115 ALA A N 1
ATOM 860 C CA . ALA A 1 115 ? -9.471 -8.185 14.344 1.00 92.75 115 ALA A CA 1
ATOM 861 C C . ALA A 1 115 ? -8.162 -8.293 15.142 1.00 92.75 115 ALA A C 1
ATOM 863 O O . ALA A 1 115 ? -7.915 -7.469 16.016 1.00 92.75 115 ALA A O 1
ATOM 864 N N . ARG A 1 116 ? -7.301 -9.268 14.822 1.00 91.62 116 ARG A N 1
ATOM 865 C CA . ARG A 1 116 ? -5.966 -9.391 15.426 1.00 91.62 116 ARG A CA 1
ATOM 866 C C . ARG A 1 116 ? -4.997 -8.318 14.932 1.00 91.62 116 ARG A C 1
ATOM 868 O O . ARG A 1 116 ? -4.288 -7.755 15.752 1.00 91.62 116 ARG A O 1
ATOM 875 N N . TYR A 1 117 ? -4.965 -8.019 13.632 1.00 93.56 117 TYR A N 1
ATOM 876 C CA . TYR A 1 117 ? -4.095 -6.970 13.080 1.00 93.56 117 TYR A CA 1
ATOM 877 C C . TYR A 1 117 ? -4.464 -5.572 13.581 1.00 93.56 117 TYR A C 1
ATOM 879 O O . TYR A 1 117 ? -3.593 -4.726 13.747 1.00 93.56 117 TYR A O 1
ATOM 887 N N . LEU A 1 118 ? -5.753 -5.342 13.829 1.00 93.75 118 LEU A N 1
ATOM 888 C CA . LEU A 1 118 ? -6.284 -4.083 14.345 1.00 93.75 118 LEU A CA 1
ATOM 889 C C . LEU A 1 118 ? -6.343 -4.036 15.877 1.00 93.75 118 LEU A C 1
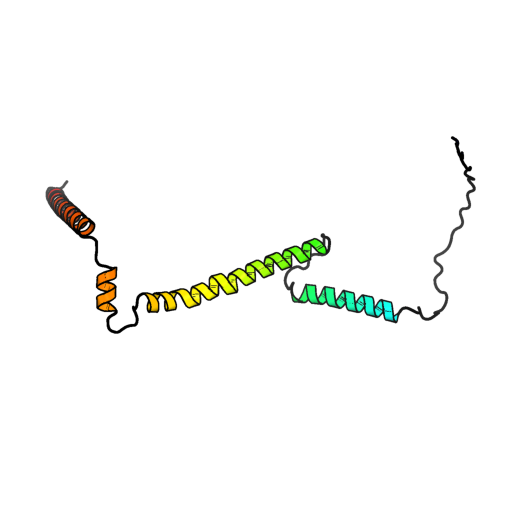ATOM 891 O O . LEU A 1 118 ? -6.778 -3.024 16.427 1.00 93.75 118 LEU A O 1
ATOM 895 N N . ALA A 1 119 ? -5.948 -5.105 16.575 1.00 94.38 119 ALA A N 1
ATOM 896 C CA . ALA A 1 119 ? -5.938 -5.114 18.029 1.00 94.38 119 ALA A CA 1
ATOM 897 C C . ALA A 1 119 ? -4.892 -4.113 18.539 1.00 94.38 119 ALA A C 1
ATOM 899 O O . ALA A 1 119 ? -3.693 -4.279 18.324 1.00 94.38 119 ALA A O 1
ATOM 900 N N . GLU A 1 120 ? -5.365 -3.057 19.202 1.00 93.62 120 GLU A N 1
ATOM 901 C CA . GLU A 1 120 ? -4.503 -2.068 19.846 1.00 93.62 120 GLU A CA 1
ATOM 902 C C . GLU A 1 120 ? -3.694 -2.718 20.980 1.00 93.62 120 GLU A C 1
ATOM 904 O O . GLU A 1 120 ? -4.180 -3.606 21.684 1.00 93.62 120 GLU A O 1
ATOM 909 N N . ASP A 1 121 ? -2.478 -2.219 21.202 1.00 95.31 121 ASP A N 1
ATOM 910 C CA . ASP A 1 121 ? -1.724 -2.529 22.416 1.00 95.31 121 ASP A CA 1
ATOM 911 C C . ASP A 1 121 ? -2.479 -2.001 23.653 1.00 95.31 121 ASP A C 1
ATOM 913 O O . ASP A 1 121 ? -3.077 -0.916 23.622 1.00 95.31 121 ASP A O 1
ATOM 917 N N . ALA A 1 122 ? -2.432 -2.748 24.756 1.00 94.81 122 ALA A N 1
ATOM 918 C CA . ALA A 1 122 ? -3.125 -2.439 26.003 1.00 94.81 122 ALA A CA 1
ATOM 919 C C . ALA A 1 122 ? -2.757 -1.044 26.537 1.00 94.81 122 ALA A C 1
ATOM 921 O O . ALA A 1 122 ? -3.627 -0.304 27.003 1.00 94.81 122 ALA A O 1
ATOM 922 N N . ASP A 1 123 ? -1.494 -0.640 26.395 1.00 95.94 123 ASP A N 1
ATOM 923 C CA . ASP A 1 123 ? -1.025 0.683 26.810 1.00 95.94 123 ASP A CA 1
ATOM 924 C C . ASP A 1 123 ? -1.623 1.813 25.961 1.00 95.94 123 ASP A C 1
ATOM 926 O O . ASP A 1 123 ? -1.941 2.891 26.476 1.00 95.94 123 ASP A O 1
ATOM 930 N N . ILE A 1 124 ? -1.783 1.590 24.654 1.00 96.56 124 ILE A N 1
ATOM 931 C CA . ILE A 1 124 ? -2.380 2.563 23.729 1.00 96.56 124 ILE A CA 1
ATOM 932 C C . ILE A 1 124 ? -3.876 2.686 24.019 1.00 96.56 124 ILE A C 1
ATOM 934 O O . ILE A 1 124 ? -4.383 3.806 24.143 1.00 96.56 124 ILE A O 1
ATOM 938 N N . ALA A 1 125 ? -4.555 1.557 24.221 1.00 96.50 125 ALA A N 1
ATOM 939 C CA . ALA A 1 125 ? -5.964 1.517 24.588 1.00 96.50 125 ALA A CA 1
ATOM 940 C C . ALA A 1 125 ? -6.225 2.253 25.915 1.00 96.50 125 ALA A C 1
ATOM 942 O O . ALA A 1 125 ? -7.108 3.112 25.985 1.00 96.50 125 ALA A O 1
ATOM 943 N N . ALA A 1 126 ? -5.401 2.019 26.943 1.00 96.62 126 ALA A N 1
ATOM 944 C CA . ALA A 1 126 ? -5.507 2.707 28.231 1.00 96.62 126 ALA A CA 1
ATOM 945 C C . ALA A 1 126 ? -5.300 4.227 28.097 1.00 96.62 126 ALA A C 1
ATOM 947 O O . ALA A 1 126 ? -6.065 5.027 28.647 1.00 96.62 126 ALA A O 1
ATOM 948 N N . ARG A 1 127 ? -4.301 4.663 27.316 1.00 97.69 127 ARG A N 1
ATOM 949 C CA . ARG A 1 127 ? -4.083 6.095 27.034 1.00 97.69 127 ARG A CA 1
ATOM 950 C C . ARG A 1 127 ? -5.271 6.710 26.297 1.00 97.69 127 ARG A C 1
ATOM 952 O O . ARG A 1 127 ? -5.699 7.810 26.657 1.00 97.69 127 ARG A O 1
ATOM 959 N N . ARG A 1 128 ? -5.826 6.010 25.301 1.00 97.38 128 ARG A N 1
ATOM 960 C CA . ARG A 1 128 ? -7.015 6.439 24.549 1.00 97.38 128 ARG A CA 1
ATOM 961 C C . ARG A 1 128 ? -8.200 6.656 25.485 1.00 97.38 128 ARG A C 1
ATOM 963 O O . ARG A 1 128 ? -8.848 7.700 25.409 1.00 97.38 128 ARG A O 1
ATOM 970 N N . GLU A 1 129 ? -8.449 5.738 26.415 1.00 97.50 129 GLU A N 1
ATOM 971 C CA . GLU A 1 129 ? -9.525 5.877 27.399 1.00 97.50 129 GLU A CA 1
ATOM 972 C C . GLU A 1 129 ? -9.339 7.083 28.325 1.00 97.50 129 GLU A C 1
ATOM 974 O O . GLU A 1 129 ? -10.279 7.863 28.512 1.00 97.50 129 GLU A O 1
ATOM 979 N N . ILE A 1 130 ? -8.127 7.297 28.846 1.00 97.88 130 ILE A N 1
ATOM 980 C CA . ILE A 1 130 ? -7.810 8.450 29.702 1.00 97.88 130 ILE A CA 1
ATOM 981 C C . ILE A 1 130 ? -8.065 9.763 28.954 1.00 97.88 130 ILE A C 1
ATOM 983 O O . ILE A 1 130 ? -8.672 10.691 29.501 1.00 97.88 130 ILE A O 1
ATOM 987 N N . LEU A 1 131 ? -7.618 9.860 27.700 1.00 98.00 131 LEU A N 1
ATOM 988 C CA . LEU A 1 131 ? -7.823 11.049 26.874 1.00 98.00 131 LEU A CA 1
ATOM 989 C C . LEU A 1 131 ? -9.305 11.270 26.561 1.00 98.00 131 LEU A C 1
ATOM 991 O O . LEU A 1 131 ? -9.788 12.395 26.683 1.00 98.00 131 LEU A O 1
ATOM 995 N N . LEU A 1 132 ? -10.058 10.214 26.246 1.00 98.00 132 LEU A N 1
ATOM 996 C CA . LEU A 1 132 ? -11.503 10.301 26.028 1.00 98.00 132 LEU A CA 1
ATOM 997 C C . LEU A 1 132 ? -12.261 10.718 27.291 1.00 98.00 132 LEU A C 1
ATOM 999 O O . LEU A 1 132 ? -13.250 11.445 27.193 1.00 98.00 132 LEU A O 1
ATOM 1003 N N . ALA A 1 133 ? -11.828 10.285 28.474 1.00 98.00 133 ALA A N 1
ATOM 1004 C CA . ALA A 1 133 ? -12.410 10.717 29.742 1.00 98.00 133 ALA A CA 1
ATOM 1005 C C . ALA A 1 133 ? -12.135 12.206 30.004 1.00 98.00 133 ALA A C 1
ATOM 1007 O O . ALA A 1 133 ? -13.049 12.960 30.347 1.00 98.00 133 ALA A O 1
ATOM 1008 N N . LYS A 1 134 ? -10.896 12.659 29.773 1.00 98.06 134 LYS A N 1
ATOM 1009 C CA . LYS A 1 134 ? -10.523 14.079 29.876 1.00 98.06 134 LYS A CA 1
ATOM 1010 C C . LYS A 1 134 ? -11.306 14.941 28.888 1.00 98.06 134 LYS A C 1
ATOM 1012 O O . LYS A 1 134 ? -11.830 15.974 29.296 1.00 98.06 134 LYS A O 1
ATOM 1017 N N . LYS A 1 135 ? -11.439 14.491 27.636 1.00 98.06 135 LYS A N 1
ATOM 1018 C CA . LYS A 1 135 ? -12.244 15.157 26.606 1.00 98.06 135 LYS A CA 1
ATOM 1019 C C . LYS A 1 135 ? -13.699 15.279 27.047 1.00 98.06 135 LYS A C 1
ATOM 1021 O O . LYS A 1 135 ? -14.215 16.383 27.092 1.00 98.06 135 LYS A O 1
ATOM 1026 N N . ARG A 1 136 ? -14.333 14.180 27.471 1.00 98.12 136 ARG A N 1
ATOM 1027 C CA . ARG A 1 136 ? -15.722 14.191 27.967 1.00 98.12 136 ARG A CA 1
ATOM 1028 C C . ARG A 1 136 ? -15.922 15.177 29.119 1.00 98.12 136 ARG A C 1
ATOM 1030 O O . ARG A 1 136 ? -16.924 15.886 29.154 1.00 98.12 136 ARG A O 1
ATOM 1037 N N . ARG A 1 137 ? -14.967 15.242 30.053 1.00 97.75 137 ARG A N 1
ATOM 1038 C CA . ARG A 1 137 ? -14.998 16.214 31.153 1.00 97.75 137 ARG A CA 1
ATOM 1039 C C . ARG A 1 137 ? -14.913 17.647 30.635 1.00 97.75 137 ARG A C 1
ATOM 1041 O O . ARG A 1 137 ? -15.670 18.493 31.098 1.00 97.75 137 ARG A O 1
ATOM 1048 N N . LEU A 1 138 ? -14.007 17.909 29.697 1.00 97.75 138 LEU A N 1
ATOM 1049 C CA . LEU A 1 138 ? -13.831 19.231 29.108 1.00 97.75 138 LEU A CA 1
ATOM 1050 C C . LEU A 1 138 ? -15.064 19.658 28.306 1.00 97.75 138 LEU A C 1
ATOM 1052 O O . LEU A 1 138 ? -15.548 20.760 28.515 1.00 97.75 138 LEU A O 1
ATOM 1056 N N . ASP A 1 139 ? -15.623 18.770 27.482 1.00 97.69 139 ASP A N 1
ATOM 1057 C CA . ASP A 1 139 ? -16.840 19.020 26.702 1.00 97.69 139 ASP A CA 1
ATOM 1058 C C . ASP A 1 139 ? -18.028 19.340 27.615 1.00 97.69 139 ASP A C 1
ATOM 1060 O O . ASP A 1 139 ? -18.845 20.201 27.297 1.00 97.69 139 ASP A O 1
ATOM 1064 N N . LYS A 1 140 ? -18.122 18.675 28.774 1.00 97.19 140 LYS A N 1
ATOM 1065 C CA . LYS A 1 140 ? -19.137 18.997 29.779 1.00 97.19 140 LYS A CA 1
ATOM 1066 C C . LYS A 1 140 ? -18.928 20.402 30.336 1.00 97.19 140 LYS A C 1
ATOM 1068 O O . LYS A 1 140 ? -19.853 21.197 30.291 1.00 97.19 140 LYS A O 1
ATOM 1073 N N . VAL A 1 141 ? -17.724 20.716 30.819 1.00 96.50 141 VAL A N 1
ATOM 1074 C CA . VAL A 1 141 ? -17.410 22.055 31.351 1.00 96.50 141 VAL A CA 1
ATOM 1075 C C . VAL A 1 141 ? -17.660 23.132 30.299 1.00 96.50 141 VAL A C 1
ATOM 1077 O O . VAL A 1 141 ? -18.244 24.159 30.613 1.00 96.50 141 VAL A O 1
ATOM 1080 N N . HIS A 1 142 ? -17.279 22.881 29.049 1.00 95.88 142 HIS A N 1
ATOM 1081 C CA . HIS A 1 142 ? -17.496 23.798 27.940 1.00 95.88 142 HIS A CA 1
ATOM 1082 C C . HIS A 1 142 ? -18.987 24.048 27.681 1.00 95.88 142 HIS A C 1
ATOM 1084 O O . HIS A 1 142 ? -19.391 25.197 27.548 1.00 95.88 142 HIS A O 1
ATOM 1090 N N . LYS A 1 143 ? -19.818 22.997 27.681 1.00 96.00 143 LYS A N 1
ATOM 1091 C CA . LYS A 1 143 ? -21.278 23.138 27.562 1.00 96.00 143 LYS A CA 1
ATOM 1092 C C . LYS A 1 143 ? -21.881 23.922 28.721 1.00 96.00 143 LYS A C 1
ATOM 1094 O O . LYS A 1 143 ? -22.722 24.775 28.483 1.00 96.00 143 LYS A O 1
ATOM 1099 N N . GLU A 1 144 ? -21.454 23.648 29.952 1.00 95.19 144 GLU A N 1
ATOM 1100 C CA . GLU A 1 144 ? -21.933 24.404 31.113 1.00 95.19 144 GLU A CA 1
ATOM 1101 C C . GLU A 1 144 ? -21.528 25.882 31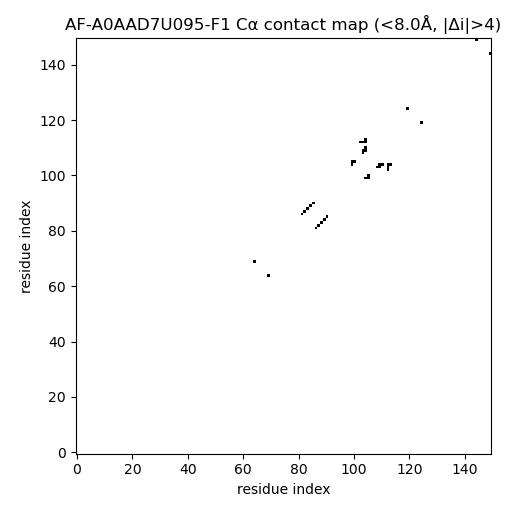.007 1.00 95.19 144 GLU A C 1
ATOM 1103 O O . GLU A 1 144 ? -22.377 26.747 31.172 1.00 95.19 144 GLU A O 1
ATOM 1108 N N . LEU A 1 145 ? -20.272 26.188 30.654 1.00 95.31 145 LEU A N 1
ATOM 1109 C CA . LEU A 1 145 ? -19.803 27.566 30.438 1.00 95.31 145 LEU A CA 1
ATOM 1110 C C . LEU A 1 145 ? -20.630 28.298 29.374 1.00 95.31 145 LEU A C 1
ATOM 1112 O O . LEU A 1 145 ? -21.062 29.423 29.613 1.00 95.31 145 LEU A O 1
ATOM 1116 N N . TYR A 1 146 ? -20.919 27.627 28.260 1.00 94.31 146 TYR A N 1
ATOM 1117 C CA . TYR A 1 146 ? -21.759 28.180 27.202 1.00 94.31 146 TYR A CA 1
ATOM 1118 C C . TYR A 1 146 ? -23.203 28.414 27.673 1.00 94.31 146 TYR A C 1
ATOM 1120 O O . TYR A 1 146 ? -23.803 29.444 27.371 1.00 94.31 146 TYR A O 1
ATOM 1128 N N . ASN A 1 147 ? -23.759 27.500 28.477 1.00 92.94 147 ASN A N 1
ATOM 1129 C CA . ASN A 1 147 ? -25.077 27.673 29.097 1.00 92.94 147 ASN A CA 1
ATOM 1130 C C . ASN A 1 147 ? -25.106 28.846 30.092 1.00 92.94 147 ASN A C 1
ATOM 1132 O O . ASN A 1 147 ? -26.150 29.474 30.259 1.00 92.94 147 ASN A O 1
ATOM 1136 N N . PHE A 1 148 ? -23.978 29.157 30.738 1.00 91.75 148 PHE A N 1
ATOM 1137 C CA . PHE A 1 148 ? -23.823 30.348 31.577 1.00 91.75 148 PHE A CA 1
ATOM 1138 C C . PHE A 1 148 ? -23.659 31.649 30.768 1.00 91.75 148 PHE A C 1
ATOM 1140 O O . PHE A 1 148 ? -23.640 32.723 31.367 1.00 91.75 148 PHE A O 1
ATOM 1147 N N . GLY A 1 149 ? -23.590 31.580 29.434 1.00 80.62 149 GLY A N 1
ATOM 1148 C CA . GLY A 1 149 ? -23.508 32.746 28.552 1.00 80.62 149 GLY A CA 1
ATOM 1149 C C . GLY A 1 149 ? -22.103 33.336 28.393 1.00 80.62 149 GLY A C 1
ATOM 1150 O O . GLY A 1 149 ? -21.999 34.506 28.023 1.00 80.62 149 GLY A O 1
ATOM 1151 N N . LEU A 1 150 ? -21.050 32.557 28.682 1.00 61.12 150 LEU A N 1
ATOM 1152 C CA . LEU A 1 150 ? -19.657 32.870 28.327 1.00 61.12 150 LEU A CA 1
ATOM 1153 C C . LEU A 1 150 ? -19.231 32.206 27.013 1.00 61.12 150 LEU A C 1
ATOM 1155 O O . LEU A 1 150 ? -19.607 31.033 26.783 1.00 61.12 150 LEU A O 1
#

InterPro domains:
  IPR020850 GTPase effector domain [PS51388] (37-150)

pLDDT: mean 76.43, std 21.35, range [35.0, 98.12]

Sequence (150 aa):
MSSSLALEPATAPSASKTLDVARSSTSNSAEDAYEDELALMAEVRAYFDLSSRVSGSMCNVAPKYSTDERSYQRFVDYVTQAIDEHLLYAFEATLLNTLAEGLGLTAEDAGARCARYLAEDADIAARREILLAKKRRLDKVHKELYNFGL

Solvent-accessible surface area (backbone atoms only — not comparable to full-atom values): 9471 Å² total; per-residue (Å²): 132,88,77,90,82,87,82,83,87,84,81,86,81,92,78,91,75,94,71,92,78,73,90,77,77,85,80,80,84,68,77,62,95,49,54,68,57,51,49,48,54,50,49,54,50,47,50,55,52,47,58,54,43,75,76,44,87,82,69,100,63,82,81,90,63,64,77,68,63,59,54,53,50,52,51,52,54,49,52,53,50,50,43,45,53,66,47,52,51,49,40,60,73,43,46,62,59,53,50,36,58,73,68,36,61,82,43,96,62,19,67,65,48,49,53,57,76,67,53,70,56,69,70,58,51,52,52,50,51,53,52,52,52,51,48,54,53,48,54,47,52,50,50,51,42,46,73,74,73,97

Organism: NCBI:txid1111947

Radius of gyration: 42.84 Å; Cα contacts (8 Å, |Δi|>4): 19; chains: 1; bounding box: 106×50×102 Å